Protein AF-A0A135TDD3-F1 (afdb_monomer)

Structure (mmCIF, N/CA/C/O backbone):
data_AF-A0A135TDD3-F1
#
_entry.id   AF-A0A135TDD3-F1
#
loop_
_atom_site.group_PDB
_atom_site.id
_atom_site.type_symbol
_atom_site.label_atom_id
_atom_site.label_alt_id
_atom_site.label_comp_id
_atom_site.label_asym_id
_atom_site.label_entity_id
_atom_site.label_seq_id
_atom_site.pdbx_PDB_ins_code
_atom_site.Cartn_x
_atom_site.Cartn_y
_atom_site.Cartn_z
_atom_site.occupancy
_atom_site.B_iso_or_equiv
_atom_site.auth_seq_id
_atom_site.auth_comp_id
_atom_site.auth_asym_id
_atom_site.auth_atom_id
_atom_site.pdbx_PDB_model_num
ATOM 1 N N . MET A 1 1 ? 58.452 -16.662 51.179 1.00 41.84 1 MET A N 1
ATOM 2 C CA . MET A 1 1 ? 58.358 -15.704 52.314 1.00 41.84 1 MET A CA 1
ATOM 3 C C . MET A 1 1 ? 57.525 -14.494 51.882 1.00 41.84 1 MET A C 1
ATOM 5 O O . MET A 1 1 ? 57.401 -14.295 50.685 1.00 41.84 1 MET A O 1
ATOM 9 N N . GLY A 1 2 ? 56.982 -13.701 52.822 1.00 49.47 2 GLY A N 1
ATOM 10 C CA . GLY A 1 2 ? 56.064 -12.567 52.554 1.00 49.47 2 GLY A CA 1
ATOM 11 C C . GLY A 1 2 ? 54.595 -12.972 52.775 1.00 49.47 2 GLY A C 1
ATOM 12 O O . GLY A 1 2 ? 54.099 -13.827 52.060 1.00 49.47 2 GLY A O 1
ATOM 13 N N . LYS A 1 3 ? 53.927 -12.618 53.888 1.00 53.59 3 LYS A N 1
ATOM 14 C CA . LYS A 1 3 ? 53.372 -11.289 54.270 1.00 53.59 3 LYS A CA 1
ATOM 15 C C . LYS A 1 3 ? 52.285 -10.843 53.261 1.00 53.59 3 LYS A C 1
ATOM 17 O O . LYS A 1 3 ? 52.664 -10.419 52.184 1.00 53.59 3 LYS A O 1
ATOM 22 N N . LYS A 1 4 ? 50.960 -11.016 53.455 1.00 48.41 4 LYS A N 1
ATOM 23 C CA . LYS A 1 4 ? 50.027 -10.961 54.627 1.00 48.41 4 LYS A CA 1
ATOM 24 C C . LYS A 1 4 ? 49.664 -9.519 55.050 1.00 48.41 4 LYS A C 1
ATOM 26 O O . LYS A 1 4 ? 50.581 -8.772 55.376 1.00 48.41 4 LYS A O 1
ATOM 31 N N 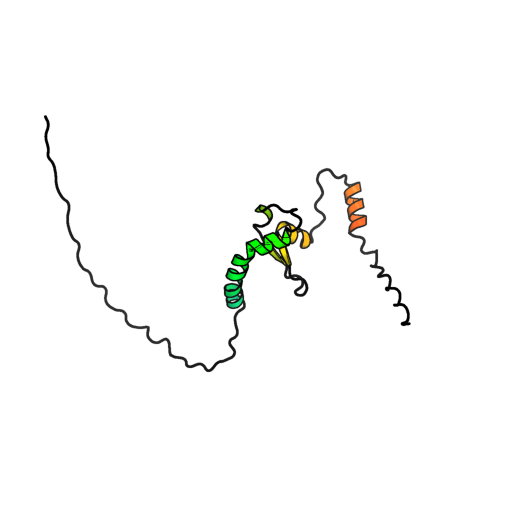. LYS A 1 5 ? 48.351 -9.233 55.232 1.00 54.50 5 LYS A N 1
ATOM 32 C CA . LYS A 1 5 ? 47.713 -7.934 55.637 1.00 54.50 5 LYS A CA 1
ATOM 33 C C . LYS A 1 5 ? 47.668 -6.897 54.476 1.00 54.50 5 LYS A C 1
ATOM 35 O O . LYS A 1 5 ? 48.468 -7.051 53.568 1.00 54.50 5 LYS A O 1
ATOM 40 N N . LYS A 1 6 ? 46.813 -5.853 54.396 1.00 55.12 6 LYS A N 1
ATOM 41 C CA . LYS A 1 6 ? 45.657 -5.277 55.169 1.00 55.12 6 LYS A CA 1
ATOM 42 C C . LYS A 1 6 ? 44.844 -4.350 54.176 1.00 55.12 6 LYS A C 1
ATOM 44 O O . LYS A 1 6 ? 45.332 -4.207 53.066 1.00 55.12 6 LYS A O 1
ATOM 49 N N . ASN A 1 7 ? 43.692 -3.673 54.399 1.00 49.19 7 ASN A N 1
ATOM 50 C CA . ASN A 1 7 ? 42.783 -3.422 55.544 1.00 49.19 7 ASN A CA 1
ATOM 51 C C . ASN A 1 7 ? 41.375 -2.871 55.108 1.00 49.19 7 ASN A C 1
ATOM 53 O O . ASN A 1 7 ? 41.322 -2.129 54.142 1.00 49.19 7 ASN A O 1
ATOM 57 N N . THR A 1 8 ? 40.322 -3.081 55.925 1.00 52.91 8 THR A N 1
ATOM 58 C CA . THR A 1 8 ? 39.293 -2.087 56.392 1.00 52.91 8 THR A CA 1
ATOM 59 C C . THR A 1 8 ? 38.285 -1.333 55.479 1.00 52.91 8 THR A C 1
ATOM 61 O O . THR A 1 8 ? 38.660 -0.520 54.651 1.00 52.91 8 THR A O 1
ATOM 64 N N . MET A 1 9 ? 36.999 -1.507 55.851 1.00 45.00 9 MET A N 1
ATOM 65 C CA . MET A 1 9 ? 35.856 -0.561 56.001 1.00 45.00 9 MET A CA 1
ATOM 66 C C . MET A 1 9 ? 35.587 0.579 54.994 1.00 45.00 9 MET A C 1
ATOM 68 O O . MET A 1 9 ? 36.360 1.525 54.893 1.00 45.00 9 MET A O 1
ATOM 72 N N . ALA A 1 10 ? 34.322 0.645 54.559 1.00 54.69 10 ALA A N 1
ATOM 73 C CA . ALA A 1 10 ? 33.401 1.695 55.020 1.00 54.69 10 ALA A CA 1
ATOM 74 C C . ALA A 1 10 ? 31.983 1.107 55.214 1.00 54.69 10 ALA A C 1
ATOM 76 O O . ALA A 1 10 ? 31.612 0.157 54.527 1.00 54.69 10 ALA A O 1
ATOM 77 N N . ALA A 1 11 ? 31.223 1.649 56.165 1.00 54.47 11 ALA A N 1
ATOM 78 C CA . ALA A 1 11 ? 29.793 1.398 56.393 1.00 54.47 11 ALA A CA 1
ATOM 79 C C . ALA A 1 11 ? 29.097 2.758 56.642 1.00 54.47 11 ALA A C 1
ATOM 81 O O . ALA A 1 11 ? 29.750 3.783 56.444 1.00 54.47 11 ALA A O 1
ATOM 82 N N . LEU A 1 12 ? 27.847 2.749 57.134 1.00 54.44 12 LEU A N 1
ATOM 83 C CA . LEU A 1 12 ? 26.841 3.838 57.196 1.00 54.44 12 LEU A CA 1
ATOM 84 C C . LEU A 1 12 ? 25.928 3.811 55.956 1.00 54.44 12 LEU A C 1
ATOM 86 O O . LEU A 1 12 ? 26.411 3.926 54.836 1.00 54.44 12 LEU A O 1
ATOM 90 N N . GLU A 1 13 ? 24.631 3.498 56.032 1.00 48.28 13 GLU A N 1
ATOM 91 C CA . GLU A 1 13 ? 23.550 3.922 56.954 1.00 48.28 13 GLU A CA 1
ATOM 92 C C . GLU A 1 13 ? 23.082 5.372 56.748 1.00 48.28 13 GLU A C 1
ATOM 94 O O . GLU A 1 13 ? 23.660 6.323 57.263 1.00 48.28 13 GLU A O 1
ATOM 99 N N . SER A 1 14 ? 21.968 5.506 56.023 1.00 55.19 14 SER A N 1
ATOM 100 C CA . SER A 1 14 ? 21.026 6.630 56.071 1.00 55.19 14 SER A CA 1
ATOM 101 C C . SER A 1 14 ? 19.690 6.088 55.532 1.00 55.19 14 SER A C 1
ATOM 103 O O . SER A 1 14 ? 19.606 5.748 54.356 1.00 55.19 14 SER A O 1
ATOM 105 N N . SER A 1 15 ? 18.725 5.664 56.352 1.00 44.28 15 SER A N 1
ATOM 106 C CA . SER A 1 15 ? 17.972 6.370 57.404 1.00 44.28 15 SER A CA 1
ATOM 107 C C . SER A 1 15 ? 16.809 7.210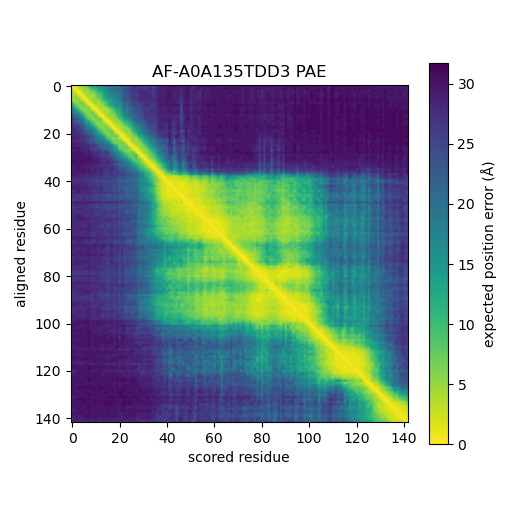 56.855 1.00 44.28 15 SER A C 1
ATOM 109 O O . SER A 1 15 ? 16.973 8.331 56.390 1.00 44.28 15 SER A O 1
ATOM 111 N N . CYS A 1 16 ? 15.627 6.595 56.931 1.00 44.44 16 CYS A N 1
ATOM 112 C CA . CYS A 1 16 ? 14.291 7.163 57.118 1.00 44.44 16 CYS A CA 1
ATOM 113 C C . CYS A 1 16 ? 14.015 8.635 56.740 1.00 44.44 16 CYS A C 1
ATOM 115 O O . CYS A 1 16 ? 14.318 9.554 57.498 1.00 44.44 16 CYS A O 1
ATOM 117 N N . ALA A 1 17 ? 13.168 8.817 55.724 1.00 45.91 17 ALA A N 1
ATOM 118 C CA . ALA A 1 17 ? 12.122 9.841 55.741 1.00 45.91 17 ALA A CA 1
ATOM 119 C C . ALA A 1 17 ? 10.838 9.255 55.128 1.00 45.91 17 ALA A C 1
ATOM 121 O O . ALA A 1 17 ? 10.873 8.699 54.032 1.00 45.91 17 ALA A O 1
ATOM 122 N N . ALA A 1 18 ? 9.713 9.344 55.840 1.00 50.62 18 ALA A N 1
ATOM 123 C CA . ALA A 1 18 ? 8.417 8.906 55.325 1.00 50.62 18 ALA A CA 1
ATOM 124 C C . ALA A 1 18 ? 7.746 10.041 54.539 1.00 50.62 18 ALA A C 1
ATOM 126 O O . ALA A 1 18 ? 7.677 11.168 55.025 1.00 50.62 18 ALA A O 1
ATOM 127 N N . ALA A 1 19 ? 7.202 9.728 53.362 1.00 50.38 19 ALA A N 1
ATOM 128 C CA . ALA A 1 19 ? 6.279 10.596 52.637 1.00 50.38 19 ALA A CA 1
ATOM 129 C C . ALA A 1 19 ? 4.877 9.978 52.715 1.00 50.38 19 ALA A C 1
ATOM 131 O O . ALA A 1 19 ? 4.669 8.834 52.312 1.00 50.38 19 ALA A O 1
ATOM 132 N N . THR A 1 20 ? 3.932 10.708 53.303 1.00 51.09 20 THR A N 1
ATOM 133 C CA . THR A 1 20 ? 2.580 10.217 53.586 1.00 51.09 20 THR A CA 1
ATOM 134 C C . THR A 1 20 ? 1.710 10.111 52.339 1.00 51.09 20 THR A C 1
ATOM 136 O O . THR A 1 20 ? 1.685 11.019 51.516 1.00 51.09 20 THR A O 1
ATOM 139 N N . GLN A 1 21 ? 0.933 9.028 52.300 1.00 48.16 21 GLN A N 1
ATOM 140 C CA . GLN A 1 21 ? -0.425 8.911 51.758 1.00 48.16 21 GLN A CA 1
ATOM 141 C C . GLN A 1 21 ? -1.046 10.204 51.176 1.00 48.16 21 GLN A C 1
ATOM 143 O O . GLN A 1 21 ? -1.376 11.121 51.927 1.00 48.16 21 GLN A O 1
ATOM 148 N N . THR A 1 22 ? -1.355 10.199 49.874 1.00 46.84 22 THR A N 1
ATOM 149 C CA . THR A 1 22 ? -2.391 11.073 49.286 1.00 46.84 22 THR A CA 1
ATOM 150 C C . THR A 1 22 ? -3.455 10.202 48.626 1.00 46.84 22 THR A C 1
ATOM 152 O O . THR A 1 22 ? -3.537 10.069 47.407 1.00 46.84 22 THR A O 1
ATOM 155 N N . ASP A 1 23 ? -4.251 9.560 49.474 1.00 51.81 23 ASP A N 1
ATOM 156 C CA . ASP A 1 23 ? -5.422 8.772 49.097 1.00 51.81 23 ASP A CA 1
ATOM 157 C C . ASP A 1 23 ? -6.596 9.703 48.749 1.00 51.81 23 ASP A C 1
ATOM 159 O O . ASP A 1 23 ? -7.409 10.028 49.610 1.00 51.81 23 ASP A O 1
ATOM 163 N N . GLN A 1 24 ? -6.630 10.195 47.502 1.00 49.00 24 GLN A N 1
ATOM 164 C CA . GLN A 1 24 ? -7.786 10.877 46.897 1.00 49.00 24 GLN A CA 1
ATOM 165 C C . GLN A 1 24 ? -7.810 10.725 45.362 1.00 49.00 24 GLN A C 1
ATOM 167 O O . GLN A 1 24 ? -7.571 11.690 44.636 1.00 49.00 24 GLN A O 1
ATOM 172 N N . ASN A 1 25 ? -8.131 9.531 44.842 1.00 47.41 25 ASN A N 1
ATOM 173 C CA . ASN A 1 25 ? -8.757 9.438 43.506 1.00 47.41 25 ASN A CA 1
ATOM 174 C C . ASN A 1 25 ? -9.593 8.169 43.226 1.00 47.41 25 ASN A C 1
ATOM 176 O O . ASN A 1 25 ? -9.901 7.879 42.069 1.00 47.41 25 ASN A O 1
ATOM 180 N N . GLU A 1 26 ? -10.039 7.452 44.265 1.00 47.59 26 GLU A N 1
ATOM 181 C CA . GLU A 1 26 ? -11.057 6.388 44.165 1.00 47.59 26 GLU A CA 1
ATOM 182 C C . GLU A 1 26 ? -12.460 6.975 43.914 1.00 47.59 26 GLU A C 1
ATOM 184 O O . GLU A 1 26 ? -13.399 6.825 44.693 1.00 47.59 26 GLU A O 1
ATOM 189 N N . HIS A 1 27 ? -12.594 7.709 42.808 1.00 46.09 27 HIS A N 1
ATOM 190 C CA . HIS A 1 27 ? -13.861 8.262 42.335 1.00 46.09 27 HIS A CA 1
ATOM 191 C C . HIS A 1 27 ? -14.083 8.059 40.827 1.00 46.09 27 HIS A C 1
ATOM 193 O O . HIS A 1 27 ? -14.960 8.692 40.226 1.00 46.09 27 HIS A O 1
ATOM 199 N N . TYR A 1 28 ? -13.352 7.111 40.224 1.00 51.22 28 TYR A N 1
ATOM 200 C CA . TYR A 1 28 ? -13.716 6.504 38.943 1.00 51.22 28 TYR A CA 1
ATOM 201 C C . TYR A 1 28 ? -14.990 5.670 39.110 1.00 51.22 28 TYR A C 1
ATOM 203 O O . TYR A 1 28 ? -14.974 4.458 39.299 1.00 51.22 28 TYR A O 1
ATOM 211 N N . LEU A 1 29 ? -16.115 6.384 39.063 1.00 51.28 29 LEU A N 1
ATOM 212 C CA . LEU A 1 29 ? -17.470 5.866 39.180 1.00 51.28 29 LEU A CA 1
ATOM 213 C C . LEU A 1 29 ? -17.653 4.582 38.363 1.00 51.28 29 LEU A C 1
ATOM 215 O O . LEU A 1 29 ? -17.461 4.593 37.144 1.00 51.28 29 LEU A O 1
ATOM 219 N N . SER A 1 30 ? -18.154 3.532 39.022 1.00 54.00 30 SER A N 1
ATOM 220 C CA . SER A 1 30 ? -18.721 2.327 38.403 1.00 54.00 30 SER A CA 1
ATOM 221 C C . SER A 1 30 ? -19.953 2.675 37.562 1.00 54.00 30 SER A C 1
ATOM 223 O O . SER A 1 30 ? -21.098 2.384 37.913 1.00 54.00 30 SER A O 1
ATOM 225 N N . SER A 1 31 ? -19.720 3.337 36.430 1.00 51.28 31 SER A N 1
ATOM 226 C CA . SER A 1 31 ? -20.724 3.686 35.441 1.00 51.28 31 SER A CA 1
ATOM 227 C C . SER A 1 31 ? -21.144 2.398 34.745 1.00 51.28 31 SER A C 1
ATOM 229 O O . SER A 1 31 ? -20.557 2.000 33.739 1.00 51.28 31 SER A O 1
ATOM 231 N N . SER A 1 32 ? -22.161 1.740 35.309 1.00 54.22 32 SER A N 1
ATOM 232 C CA . SER A 1 32 ? -22.848 0.591 34.714 1.00 54.22 32 SER A CA 1
ATOM 233 C C . SER A 1 32 ? -23.584 1.031 33.447 1.00 54.22 32 SER A C 1
ATOM 235 O O . SER A 1 32 ? -24.804 1.209 33.397 1.00 54.22 32 SER A O 1
ATOM 237 N N . ARG A 1 33 ? -22.801 1.286 32.397 1.00 54.84 33 ARG A N 1
ATOM 238 C CA . ARG A 1 33 ? -23.308 1.523 31.059 1.00 54.84 33 ARG A CA 1
ATOM 239 C C . ARG A 1 33 ? -23.797 0.181 30.538 1.00 54.84 33 ARG A C 1
ATOM 241 O O . ARG A 1 33 ? -23.029 -0.765 30.380 1.00 54.84 33 ARG A O 1
ATOM 248 N N . ARG A 1 34 ? -25.092 0.143 30.216 1.00 53.12 34 ARG A N 1
ATOM 249 C CA . ARG A 1 34 ? -25.676 -0.811 29.259 1.00 53.12 34 ARG A CA 1
ATOM 250 C C . ARG A 1 34 ? -24.760 -0.886 28.022 1.00 53.12 34 ARG A C 1
ATOM 252 O O . ARG A 1 34 ? -24.066 0.100 27.767 1.00 53.12 34 ARG A O 1
ATOM 259 N N . PRO A 1 35 ? -24.781 -1.959 27.212 1.00 51.62 35 PRO A N 1
ATOM 260 C CA . PRO A 1 35 ? -24.025 -2.019 25.960 1.00 51.62 35 PRO A CA 1
ATOM 261 C C . PRO A 1 35 ? -24.566 -1.018 24.920 1.00 51.62 35 PRO A C 1
ATOM 263 O O . PRO A 1 35 ? -25.201 -1.381 23.935 1.00 51.62 35 PRO A O 1
ATOM 266 N N . THR A 1 36 ? -24.296 0.270 25.141 1.00 56.94 36 THR A N 1
ATOM 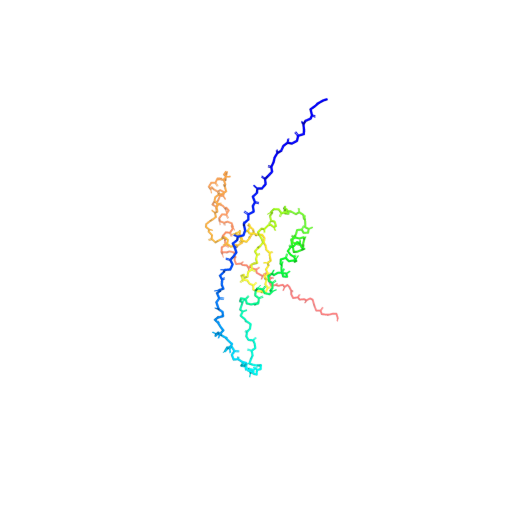267 C CA . THR A 1 36 ? -24.304 1.315 24.124 1.00 56.94 36 THR A CA 1
ATOM 268 C C . THR A 1 36 ? -23.355 0.864 23.029 1.00 56.94 36 THR A C 1
ATOM 270 O O . THR A 1 36 ? -22.218 0.505 23.348 1.00 56.94 36 THR A O 1
ATOM 273 N N . GLN A 1 37 ? -23.836 0.856 21.784 1.00 60.00 37 GLN A N 1
ATOM 274 C CA . GLN A 1 37 ? -23.131 0.360 20.601 1.00 60.00 37 GLN A CA 1
ATOM 275 C C . GLN A 1 37 ? -21.630 0.680 20.688 1.00 60.00 37 GLN A C 1
ATOM 277 O O . GLN A 1 37 ? -21.255 1.852 20.752 1.00 60.00 37 GLN A O 1
ATOM 282 N N . LYS A 1 38 ? -20.776 -0.350 20.777 1.00 75.00 38 LYS A N 1
ATOM 283 C CA . LYS A 1 38 ? -19.326 -0.160 20.920 1.00 75.00 38 LYS A CA 1
ATOM 284 C C . LYS A 1 38 ? -18.749 0.324 19.591 1.00 75.00 38 LYS A C 1
ATOM 286 O O . LYS A 1 38 ? -18.277 -0.475 18.789 1.00 75.00 38 LYS A O 1
ATOM 291 N N . TYR A 1 39 ? -18.810 1.632 19.368 1.00 79.88 39 TYR A N 1
ATOM 292 C CA . TYR A 1 39 ? -18.068 2.300 18.309 1.00 79.88 39 TYR A CA 1
ATOM 293 C C . TYR A 1 39 ? -16.573 2.098 18.572 1.00 79.88 39 TYR A C 1
ATOM 295 O O . TYR A 1 39 ? -16.032 2.620 19.544 1.00 79.88 39 TYR A O 1
ATOM 303 N N . ILE A 1 40 ? -15.933 1.293 17.728 1.00 83.56 40 ILE A N 1
ATOM 304 C CA . ILE A 1 40 ? -14.483 1.097 17.712 1.00 83.56 40 ILE A CA 1
ATOM 305 C C . ILE A 1 40 ? -13.897 2.298 16.966 1.00 83.56 40 ILE A C 1
ATOM 307 O O . ILE A 1 40 ? -14.376 2.618 15.875 1.00 83.56 40 ILE A O 1
ATOM 311 N N . THR A 1 41 ? -12.904 2.992 17.526 1.00 90.56 41 THR A N 1
ATOM 312 C CA . THR A 1 41 ? -12.257 4.074 16.772 1.00 90.56 41 THR A CA 1
ATOM 313 C C . THR A 1 41 ? -11.342 3.488 15.694 1.00 90.56 41 THR A C 1
ATOM 315 O O . THR A 1 41 ? -10.847 2.367 15.819 1.00 90.56 41 THR A O 1
ATOM 318 N N . ILE A 1 42 ? -11.075 4.252 14.629 1.00 86.88 42 ILE A N 1
ATOM 319 C CA . ILE A 1 42 ? -10.119 3.834 13.587 1.00 86.88 42 ILE A CA 1
ATOM 320 C C . ILE A 1 42 ? -8.742 3.551 14.212 1.00 86.88 42 ILE A C 1
ATOM 322 O O . ILE A 1 42 ? -8.072 2.606 13.808 1.00 86.88 42 ILE A O 1
ATOM 326 N N . HIS A 1 43 ? -8.362 4.319 15.240 1.00 85.50 43 HIS A N 1
ATOM 327 C CA . HIS A 1 43 ? -7.157 4.082 16.027 1.00 85.50 43 HIS A CA 1
ATOM 328 C C . HIS A 1 43 ? -7.178 2.696 16.688 1.00 85.50 43 HIS A C 1
ATOM 330 O O . HIS A 1 43 ? -6.288 1.902 16.417 1.00 85.50 43 HIS A O 1
ATOM 336 N N . ASP A 1 44 ? -8.209 2.361 17.473 1.00 86.56 44 ASP A N 1
ATOM 337 C CA . ASP A 1 44 ? -8.283 1.070 18.183 1.00 86.56 44 ASP A CA 1
ATOM 338 C C . ASP A 1 44 ? -8.267 -0.125 17.218 1.00 86.56 44 ASP A C 1
ATOM 340 O O . ASP A 1 44 ? -7.606 -1.132 17.477 1.00 86.56 44 ASP A O 1
ATOM 344 N N . TYR A 1 45 ? -8.963 0.001 16.082 1.00 87.81 45 TYR A N 1
ATOM 345 C CA . TYR A 1 45 ? -8.957 -1.010 15.026 1.00 87.81 45 TYR A CA 1
ATOM 346 C C . TYR A 1 45 ? -7.553 -1.199 14.433 1.00 87.81 45 TYR A C 1
ATOM 348 O O . TYR A 1 45 ? -7.067 -2.325 14.353 1.00 87.81 45 TYR A O 1
ATOM 356 N N . VAL A 1 46 ? -6.870 -0.109 14.064 1.00 86.00 46 VAL A N 1
ATOM 357 C CA . VAL A 1 46 ? -5.505 -0.165 13.516 1.00 86.00 46 VAL A CA 1
ATOM 358 C C . VAL A 1 46 ? -4.506 -0.670 14.562 1.00 86.00 46 VAL A C 1
ATOM 360 O O . VAL A 1 46 ? -3.673 -1.507 14.231 1.00 86.00 46 VAL A O 1
ATOM 363 N N . SER A 1 47 ? -4.609 -0.249 15.825 1.00 87.94 47 SER A N 1
ATOM 364 C CA . SER A 1 47 ? -3.751 -0.727 16.919 1.00 87.94 47 SER A CA 1
ATOM 365 C C . SER A 1 47 ? -3.915 -2.223 17.199 1.00 87.94 47 SER A C 1
ATOM 367 O O . SER A 1 47 ? -2.933 -2.872 17.548 1.00 87.94 47 SER A O 1
ATOM 369 N N . ALA A 1 48 ? -5.117 -2.784 17.028 1.00 89.50 48 ALA A N 1
ATOM 370 C CA . ALA A 1 48 ? -5.353 -4.223 17.151 1.00 89.50 48 ALA A CA 1
ATOM 371 C C . ALA A 1 48 ? -4.897 -5.011 15.906 1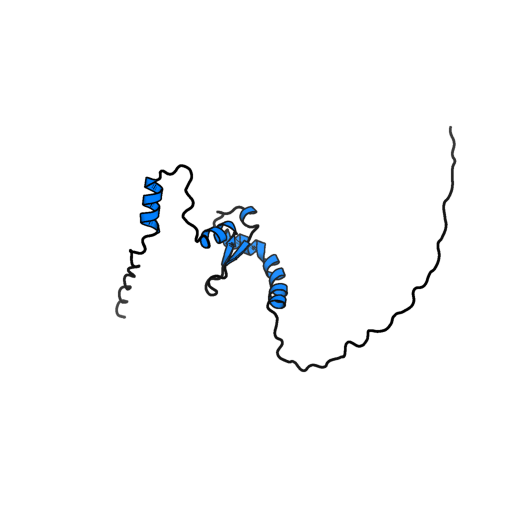.00 89.50 48 ALA A C 1
ATOM 373 O O . ALA A 1 48 ? -4.373 -6.115 16.032 1.00 89.50 48 ALA A O 1
ATOM 374 N N . LEU A 1 49 ? -5.072 -4.446 14.706 1.00 87.94 49 LEU A N 1
ATOM 375 C CA . LEU A 1 49 ? -4.715 -5.087 13.435 1.00 87.94 49 LEU A CA 1
ATOM 376 C C . LEU A 1 49 ? -3.198 -5.068 13.161 1.00 87.94 49 LEU A C 1
ATOM 378 O O . LEU A 1 49 ? -2.662 -5.998 12.562 1.00 87.94 49 LEU A O 1
ATOM 382 N N . HIS A 1 50 ? -2.498 -4.011 13.583 1.00 83.25 50 HIS A N 1
ATOM 383 C CA . HIS A 1 50 ? -1.096 -3.778 13.235 1.00 83.25 50 HIS A CA 1
ATOM 384 C C . HIS A 1 50 ? -0.133 -4.875 13.734 1.00 83.25 50 HIS A C 1
ATOM 386 O O . HIS A 1 50 ? 0.659 -5.339 12.915 1.00 83.25 50 HIS A O 1
ATOM 392 N N . PRO A 1 51 ? -0.185 -5.362 14.995 1.00 87.12 51 PRO A N 1
ATOM 393 C CA . PRO A 1 51 ? 0.666 -6.470 15.440 1.00 87.12 51 PRO A CA 1
ATOM 394 C C . PRO A 1 51 ? 0.482 -7.735 14.592 1.00 87.12 51 PRO A C 1
ATOM 396 O O . PRO A 1 51 ? 1.462 -8.309 14.130 1.00 87.12 51 PRO A O 1
ATOM 399 N N . TRP A 1 52 ? -0.767 -8.101 14.292 1.00 86.50 52 TRP A N 1
ATOM 400 C CA . TRP A 1 52 ? -1.099 -9.266 13.467 1.00 86.50 52 TRP A CA 1
ATOM 401 C C . TRP A 1 52 ? -0.578 -9.139 12.022 1.00 86.50 52 TRP A C 1
ATOM 403 O O . TRP A 1 52 ? -0.029 -10.090 11.464 1.00 86.50 52 TRP A O 1
ATOM 413 N N . LEU A 1 53 ? -0.657 -7.944 11.425 1.00 81.69 53 LEU A N 1
ATOM 414 C CA . LEU A 1 53 ? -0.034 -7.673 10.122 1.00 81.69 53 LEU A CA 1
ATOM 415 C C . LEU A 1 53 ? 1.503 -7.698 10.176 1.00 81.69 53 LEU A C 1
ATOM 417 O O . LEU A 1 53 ? 2.134 -8.082 9.192 1.00 81.69 53 LEU A O 1
ATOM 421 N N . MET A 1 54 ? 2.116 -7.309 11.299 1.00 83.94 54 MET A N 1
ATOM 422 C CA . MET A 1 54 ? 3.571 -7.383 11.482 1.00 83.94 54 MET A CA 1
ATOM 423 C C . MET A 1 54 ? 4.071 -8.822 11.662 1.00 83.94 54 MET A C 1
ATOM 425 O O . MET A 1 54 ? 5.141 -9.147 11.151 1.00 83.94 54 MET A O 1
ATOM 429 N N . GLU A 1 55 ? 3.296 -9.696 12.306 1.00 88.81 55 GLU A N 1
ATOM 430 C CA . GLU A 1 55 ? 3.580 -11.138 12.380 1.00 88.81 55 GLU A CA 1
ATOM 431 C C . GLU A 1 55 ? 3.546 -11.784 10.983 1.00 88.81 55 GLU A C 1
ATOM 433 O O . GLU A 1 55 ? 4.490 -12.467 10.586 1.00 88.81 55 GLU A O 1
ATOM 438 N N . LEU A 1 56 ? 2.514 -11.490 10.182 1.00 87.88 56 LEU A N 1
ATOM 439 C CA . LEU A 1 56 ? 2.359 -12.016 8.816 1.00 87.88 56 LEU A CA 1
ATOM 440 C C . LEU A 1 56 ? 3.306 -11.385 7.776 1.00 87.88 56 LEU A C 1
ATOM 442 O O . LEU A 1 56 ? 3.395 -11.862 6.642 1.00 87.88 56 LEU A O 1
ATOM 446 N N . ARG A 1 57 ? 4.035 -10.324 8.139 1.00 85.00 57 ARG A 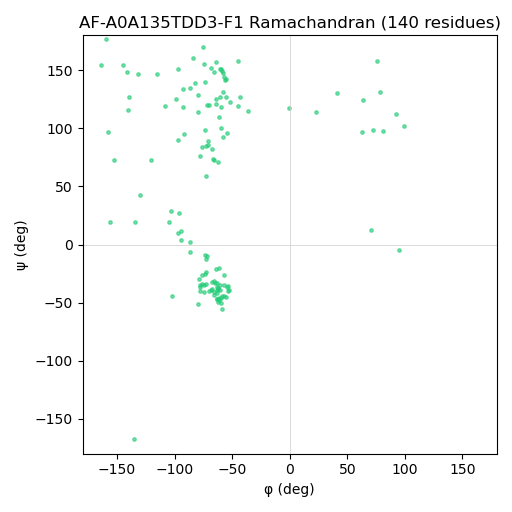N 1
ATOM 447 C CA . ARG A 1 57 ? 4.869 -9.507 7.240 1.00 85.00 57 ARG A CA 1
ATOM 448 C C . ARG A 1 57 ? 5.870 -10.323 6.413 1.00 85.00 57 ARG A C 1
ATOM 450 O O . ARG A 1 57 ? 6.087 -10.012 5.243 1.00 85.00 57 ARG A O 1
ATOM 457 N N . GLN A 1 58 ? 6.481 -11.355 7.002 1.00 83.88 58 GLN A N 1
ATOM 458 C CA . GLN A 1 58 ? 7.453 -12.201 6.295 1.00 83.88 58 GLN A CA 1
ATOM 459 C C . GLN A 1 58 ? 6.793 -13.073 5.220 1.00 83.88 58 GLN A C 1
ATOM 461 O O . GLN A 1 58 ? 7.344 -13.213 4.130 1.00 83.88 58 GLN A O 1
ATOM 466 N N . ASP A 1 59 ? 5.610 -13.625 5.493 1.00 87.25 59 ASP A N 1
ATOM 467 C CA . ASP A 1 59 ? 4.901 -14.489 4.546 1.00 87.25 59 ASP A CA 1
ATOM 468 C C . ASP A 1 59 ? 4.179 -13.691 3.456 1.00 87.25 59 ASP A C 1
ATOM 470 O O . ASP A 1 59 ? 4.125 -14.139 2.313 1.00 87.25 59 ASP A O 1
ATOM 474 N N . ILE A 1 60 ? 3.744 -12.464 3.758 1.00 83.81 60 ILE A N 1
ATOM 475 C CA . ILE A 1 60 ? 3.294 -11.489 2.753 1.00 83.81 60 ILE A CA 1
ATOM 476 C C . ILE A 1 60 ? 4.430 -11.186 1.762 1.00 83.81 60 ILE A C 1
ATOM 478 O O . ILE A 1 60 ? 4.234 -11.306 0.553 1.00 83.81 60 ILE A O 1
ATOM 482 N N . ALA A 1 61 ? 5.635 -10.867 2.252 1.00 82.25 61 ALA A N 1
ATOM 483 C CA . ALA A 1 61 ? 6.800 -10.630 1.394 1.00 82.25 61 ALA A CA 1
ATOM 484 C C . ALA A 1 61 ? 7.198 -11.882 0.584 1.00 82.25 61 ALA A C 1
ATOM 486 O O . ALA A 1 61 ? 7.548 -11.780 -0.592 1.00 82.25 61 ALA A O 1
ATOM 487 N N . ARG A 1 62 ? 7.092 -13.076 1.185 1.00 83.81 62 ARG A N 1
ATOM 488 C CA . ARG A 1 62 ? 7.331 -14.368 0.519 1.00 83.81 62 ARG A CA 1
ATOM 489 C C . ARG A 1 62 ? 6.333 -14.625 -0.620 1.00 83.81 62 ARG A C 1
ATOM 491 O O . ARG A 1 62 ? 6.738 -15.099 -1.677 1.00 83.81 62 ARG A O 1
ATOM 498 N N . ALA A 1 63 ? 5.055 -14.300 -0.415 1.00 85.31 63 ALA A N 1
ATOM 499 C CA . ALA A 1 63 ? 3.988 -14.474 -1.402 1.00 85.31 63 ALA A CA 1
ATOM 500 C C . ALA A 1 63 ? 4.041 -13.436 -2.542 1.00 85.31 63 ALA A C 1
ATOM 502 O O . ALA A 1 63 ? 3.764 -13.771 -3.691 1.00 85.31 63 ALA A O 1
ATOM 503 N N . ASP A 1 64 ? 4.445 -12.196 -2.256 1.00 79.81 64 ASP A N 1
ATOM 504 C CA . ASP A 1 64 ? 4.677 -11.154 -3.271 1.00 79.81 64 ASP A CA 1
ATOM 505 C C . ASP A 1 64 ? 5.969 -11.415 -4.085 1.00 79.81 64 ASP A C 1
ATOM 507 O O . ASP A 1 64 ? 6.092 -10.994 -5.235 1.00 79.81 64 ASP A O 1
ATOM 511 N N . ASN A 1 65 ? 6.932 -12.169 -3.536 1.00 83.56 65 ASN A N 1
ATOM 512 C CA . ASN A 1 65 ? 8.184 -12.533 -4.213 1.00 83.56 65 ASN A CA 1
ATOM 513 C C . ASN A 1 65 ? 8.234 -13.982 -4.748 1.00 83.56 65 ASN A C 1
ATOM 515 O O . ASN A 1 65 ? 9.315 -14.557 -4.867 1.00 83.56 65 ASN A O 1
ATOM 519 N N . LEU A 1 66 ? 7.091 -14.581 -5.111 1.00 80.25 66 LEU A N 1
ATOM 520 C CA . LEU A 1 66 ? 7.030 -15.956 -5.649 1.00 80.25 66 LEU A CA 1
ATOM 521 C C . LEU A 1 66 ? 7.883 -16.185 -6.914 1.00 80.25 66 LEU A C 1
ATOM 523 O O . LEU A 1 66 ? 8.310 -17.309 -7.160 1.00 80.25 66 LEU A O 1
ATOM 527 N N . MET A 1 67 ? 8.148 -15.134 -7.697 1.00 78.88 67 MET A N 1
ATOM 528 C CA . MET A 1 67 ? 9.004 -15.190 -8.894 1.00 78.88 67 MET A CA 1
ATOM 529 C C . MET A 1 67 ? 10.502 -14.979 -8.595 1.00 78.88 67 MET A C 1
ATOM 531 O O . MET A 1 67 ? 11.322 -15.103 -9.501 1.00 78.88 67 MET A O 1
ATOM 535 N N . GLY A 1 68 ? 10.877 -14.647 -7.353 1.00 77.25 68 GLY A N 1
ATOM 536 C CA . GLY A 1 68 ? 12.268 -14.410 -6.943 1.00 77.25 68 GLY A CA 1
ATOM 537 C C . GLY A 1 68 ? 12.912 -13.123 -7.482 1.00 77.25 68 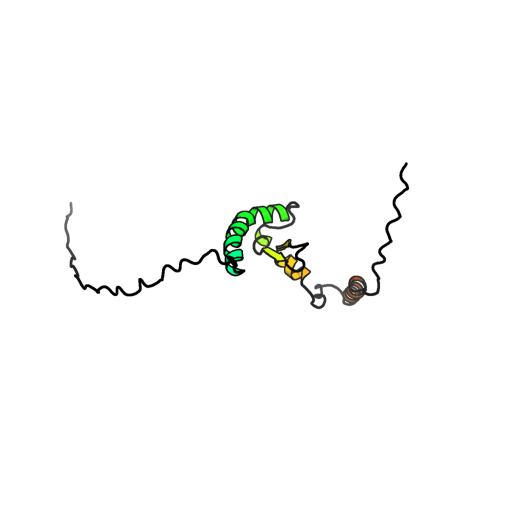GLY A C 1
ATOM 538 O O . GLY A 1 68 ? 14.125 -12.969 -7.381 1.00 77.25 68 GLY A O 1
ATOM 539 N N . GLU A 1 69 ? 12.129 -12.205 -8.057 1.00 75.38 69 GLU A N 1
ATOM 540 C CA . GLU A 1 69 ? 12.624 -10.980 -8.707 1.00 75.38 69 GLU A CA 1
ATOM 541 C C . GLU A 1 69 ? 13.114 -9.894 -7.730 1.00 75.38 69 GLU A C 1
ATOM 543 O O . GLU A 1 69 ? 13.918 -9.050 -8.123 1.00 75.38 69 GLU A O 1
ATOM 548 N N . ARG A 1 70 ? 12.620 -9.869 -6.483 1.00 72.31 70 ARG A N 1
ATOM 549 C CA . ARG A 1 70 ? 12.980 -8.852 -5.475 1.00 72.31 70 ARG A CA 1
ATOM 550 C C . ARG A 1 70 ? 14.067 -9.334 -4.519 1.00 72.31 70 ARG A C 1
ATOM 552 O O . ARG A 1 70 ? 14.114 -10.513 -4.162 1.00 72.31 70 ARG A O 1
ATOM 559 N N . THR A 1 71 ? 14.858 -8.397 -3.997 1.00 77.56 71 THR A N 1
ATOM 560 C CA . THR A 1 71 ? 15.755 -8.659 -2.859 1.00 77.56 71 THR A CA 1
ATOM 561 C C . THR A 1 71 ? 15.013 -8.528 -1.512 1.00 77.56 71 THR A C 1
ATOM 563 O O . THR A 1 71 ? 13.957 -7.889 -1.441 1.00 77.56 71 THR A O 1
ATOM 566 N N . PRO A 1 72 ? 15.545 -9.098 -0.408 1.00 71.69 72 PRO A N 1
ATOM 567 C CA . PRO A 1 72 ? 14.959 -8.928 0.927 1.00 71.69 72 PRO A CA 1
ATOM 568 C C . PRO A 1 72 ? 14.908 -7.462 1.386 1.00 71.69 72 PRO A C 1
ATOM 570 O O . PRO A 1 72 ? 13.944 -7.050 2.020 1.00 71.69 72 PRO A O 1
ATOM 573 N N . GLU A 1 73 ? 15.910 -6.674 0.998 1.00 75.25 73 GLU A N 1
ATOM 574 C CA . GLU A 1 73 ? 16.066 -5.245 1.307 1.00 75.25 73 GLU A CA 1
ATOM 575 C C . GLU A 1 73 ? 14.956 -4.390 0.658 1.00 75.25 73 GLU A C 1
ATOM 577 O O . GLU A 1 73 ? 14.450 -3.436 1.243 1.00 75.25 73 GLU A O 1
ATOM 582 N N . GLU A 1 74 ? 14.461 -4.785 -0.523 1.00 70.94 74 GLU A N 1
ATOM 583 C CA . GLU A 1 74 ? 13.270 -4.169 -1.134 1.00 70.94 74 GLU A CA 1
ATOM 584 C C . GLU A 1 74 ? 11.958 -4.542 -0.433 1.00 70.94 74 GLU A C 1
ATOM 586 O O . GLU A 1 74 ? 10.933 -3.906 -0.667 1.00 70.94 74 GLU A O 1
ATOM 591 N N . SER A 1 75 ? 11.994 -5.540 0.451 1.00 69.94 75 SER A N 1
ATOM 592 C CA . SER A 1 75 ? 10.863 -5.962 1.281 1.00 69.94 75 SER A CA 1
ATOM 593 C C . SER A 1 75 ? 10.878 -5.296 2.666 1.00 69.94 75 SER A C 1
ATOM 595 O O . SER A 1 75 ? 10.142 -5.724 3.559 1.00 69.94 75 SER A O 1
ATOM 597 N N . GLU A 1 76 ? 11.712 -4.272 2.891 1.00 76.81 76 GLU A N 1
ATOM 598 C CA . GLU A 1 76 ? 11.771 -3.525 4.156 1.00 76.81 76 GLU A CA 1
ATOM 599 C C . GLU A 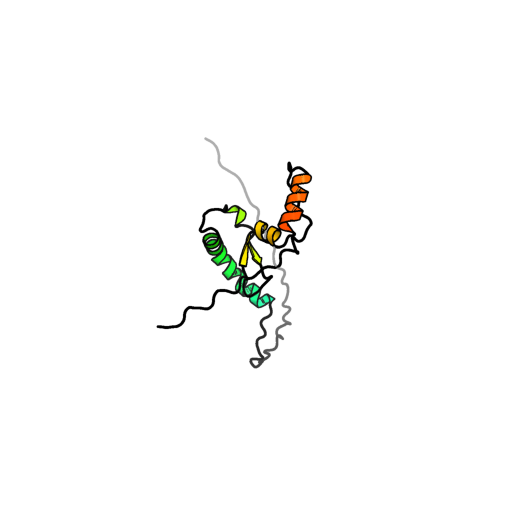1 76 ? 10.646 -2.485 4.280 1.00 76.81 76 GLU A C 1
ATOM 601 O O . GLU A 1 76 ? 9.879 -2.522 5.248 1.00 76.81 76 GLU A O 1
ATOM 606 N N . SER A 1 77 ? 10.473 -1.629 3.268 1.00 83.38 77 SER A N 1
ATOM 607 C CA . SER A 1 77 ? 9.401 -0.624 3.217 1.00 83.38 77 SER A CA 1
ATOM 608 C C . SER A 1 77 ? 8.212 -1.127 2.390 1.00 83.38 77 SER A C 1
ATOM 610 O O . SER A 1 77 ? 8.158 -0.954 1.169 1.00 83.38 77 SER A O 1
ATOM 612 N N . LEU A 1 78 ? 7.267 -1.796 3.062 1.00 83.56 78 LEU A N 1
ATOM 613 C CA . LEU A 1 78 ? 5.999 -2.255 2.485 1.00 83.56 78 LEU A CA 1
ATOM 614 C C . LEU A 1 78 ? 4.870 -1.276 2.829 1.00 83.56 78 LEU A C 1
ATOM 616 O O . LEU A 1 78 ? 4.602 -1.014 4.000 1.00 83.56 78 LEU A O 1
ATOM 620 N N . LEU A 1 79 ? 4.174 -0.785 1.805 1.00 84.88 79 LEU A N 1
ATOM 621 C CA . LEU A 1 79 ? 3.033 0.122 1.908 1.00 84.88 79 LEU A CA 1
ATOM 622 C C . LEU A 1 79 ? 1.760 -0.559 1.390 1.00 84.88 79 LEU A C 1
ATOM 624 O O . LEU A 1 79 ? 1.805 -1.338 0.437 1.00 84.88 79 LEU A O 1
ATOM 628 N N . MET A 1 80 ? 0.610 -0.239 1.986 1.00 83.19 80 MET A N 1
ATOM 629 C CA . MET A 1 80 ? -0.693 -0.653 1.462 1.00 83.19 80 MET A CA 1
ATOM 630 C C . MET A 1 80 ? -1.260 0.443 0.552 1.00 83.19 80 MET A C 1
ATOM 632 O O . MET A 1 80 ? -1.535 1.550 1.015 1.00 83.19 80 MET A O 1
ATOM 636 N N . ASP A 1 81 ? -1.471 0.141 -0.731 1.00 83.75 81 ASP A N 1
ATOM 637 C CA . ASP A 1 81 ? -2.200 1.042 -1.617 1.00 83.75 81 ASP A CA 1
ATOM 638 C C . ASP A 1 81 ? -3.709 0.914 -1.403 1.00 83.75 81 ASP A C 1
ATOM 640 O O . ASP A 1 81 ? -4.314 -0.112 -1.715 1.00 83.75 81 ASP A O 1
ATOM 644 N N . ILE A 1 82 ? -4.302 2.001 -0.909 1.00 82.62 82 ILE A N 1
ATOM 645 C CA . ILE A 1 82 ? -5.737 2.153 -0.652 1.00 82.62 82 ILE A CA 1
ATOM 646 C C . ILE A 1 82 ? -6.441 3.039 -1.699 1.00 82.62 82 ILE A C 1
ATOM 648 O O . ILE A 1 82 ? -7.521 3.555 -1.424 1.00 82.62 82 ILE A O 1
ATOM 652 N N . THR A 1 83 ? -5.862 3.250 -2.900 1.00 80.44 83 THR A N 1
ATOM 653 C CA . THR A 1 83 ? -6.524 4.032 -3.980 1.00 80.44 83 THR A CA 1
ATOM 654 C C . THR A 1 83 ? -7.920 3.502 -4.303 1.00 80.44 83 THR A C 1
ATOM 656 O O . THR A 1 83 ? -8.835 4.266 -4.602 1.00 80.44 83 THR A O 1
ATOM 659 N N . ASN A 1 84 ? -8.055 2.178 -4.306 1.00 79.56 84 ASN A N 1
ATOM 660 C CA . ASN A 1 84 ? -9.257 1.468 -4.693 1.00 79.56 84 ASN A CA 1
ATOM 661 C C . ASN A 1 84 ? -9.431 0.293 -3.728 1.00 79.56 84 ASN A C 1
ATOM 663 O O . ASN A 1 84 ? -8.591 -0.604 -3.700 1.00 79.56 84 ASN A O 1
ATOM 667 N N . LEU A 1 85 ? -10.508 0.322 -2.941 1.00 76.44 85 LEU A N 1
ATOM 668 C CA . LEU A 1 85 ? -10.757 -0.652 -1.879 1.00 76.44 85 LEU A CA 1
ATOM 669 C C . LEU A 1 85 ? -10.910 -2.079 -2.431 1.00 76.44 85 LEU A C 1
ATOM 671 O O . LEU A 1 85 ? -10.346 -3.007 -1.849 1.00 76.44 85 LEU A O 1
ATOM 675 N N . ASP A 1 86 ? -11.555 -2.231 -3.594 1.00 82.44 86 ASP A N 1
ATOM 676 C CA . ASP A 1 86 ? -11.764 -3.511 -4.292 1.00 82.44 86 ASP A CA 1
ATOM 677 C C . ASP A 1 86 ? -10.446 -4.158 -4.757 1.00 82.44 86 ASP A C 1
ATOM 679 O O . ASP A 1 86 ? -10.379 -5.364 -4.987 1.00 82.44 86 ASP A O 1
ATOM 683 N N . TYR A 1 87 ? -9.385 -3.354 -4.889 1.00 78.38 87 TYR A N 1
ATOM 684 C CA . TYR A 1 87 ? -8.051 -3.773 -5.321 1.00 78.38 87 TYR A CA 1
ATOM 685 C C . TYR A 1 87 ? -6.967 -3.254 -4.372 1.00 78.38 87 TYR A C 1
ATOM 687 O O . TYR A 1 87 ? -5.920 -2.792 -4.835 1.00 78.38 87 TYR A O 1
ATOM 695 N N . SER A 1 88 ? -7.222 -3.327 -3.062 1.00 78.19 88 SER A N 1
ATOM 696 C CA . SER A 1 88 ? -6.245 -3.005 -2.016 1.00 78.19 88 SER A CA 1
ATOM 697 C C . SER A 1 88 ? -5.032 -3.937 -2.123 1.00 78.19 88 SER A C 1
ATOM 699 O O . SER A 1 88 ? -5.193 -5.157 -2.168 1.00 78.19 88 SER A O 1
ATOM 701 N N . ARG A 1 89 ? -3.811 -3.389 -2.185 1.00 83.44 89 ARG A N 1
ATOM 702 C CA . ARG A 1 89 ? -2.573 -4.171 -2.425 1.00 83.44 89 ARG A CA 1
ATOM 703 C C . ARG A 1 89 ? -1.497 -3.793 -1.431 1.00 83.44 89 ARG A C 1
ATOM 705 O O . ARG A 1 89 ? -1.376 -2.621 -1.097 1.00 83.44 89 ARG A O 1
ATOM 712 N N . ILE A 1 90 ? -0.664 -4.749 -1.044 1.00 84.69 90 ILE A N 1
ATOM 713 C CA . ILE A 1 90 ? 0.619 -4.456 -0.398 1.00 84.69 90 ILE A CA 1
ATOM 714 C C . ILE A 1 90 ? 1.676 -4.389 -1.506 1.00 84.69 90 ILE A C 1
ATOM 716 O O . ILE A 1 90 ? 1.666 -5.212 -2.419 1.00 84.69 90 ILE A O 1
ATOM 720 N N . MET A 1 91 ? 2.527 -3.365 -1.474 1.00 86.00 91 MET A N 1
ATOM 721 C CA . MET A 1 91 ? 3.580 -3.117 -2.462 1.00 86.00 91 MET A CA 1
ATOM 722 C C . MET A 1 91 ? 4.810 -2.525 -1.773 1.00 86.00 91 MET A C 1
ATOM 724 O O . MET A 1 91 ? 4.686 -1.845 -0.757 1.00 86.00 91 MET A O 1
ATOM 728 N N . ASP A 1 92 ? 5.994 -2.711 -2.350 1.00 86.94 92 ASP A N 1
ATOM 729 C CA . ASP A 1 92 ? 7.178 -1.961 -1.928 1.00 86.94 92 ASP A CA 1
ATOM 730 C C . ASP A 1 92 ? 7.036 -0.458 -2.235 1.00 86.94 92 ASP A C 1
ATOM 732 O O . ASP A 1 92 ? 6.413 -0.054 -3.225 1.00 86.94 92 ASP A O 1
ATOM 736 N N . GLU A 1 93 ? 7.639 0.386 -1.397 1.00 84.06 93 GLU A N 1
ATOM 737 C CA . GLU A 1 93 ? 7.603 1.848 -1.528 1.00 84.06 93 GLU A CA 1
ATOM 738 C C . GLU A 1 93 ? 8.077 2.334 -2.909 1.00 84.06 93 GLU A C 1
ATOM 740 O O . GLU A 1 93 ? 7.481 3.242 -3.491 1.00 84.06 93 GLU A O 1
ATOM 745 N N . LYS A 1 94 ? 9.084 1.678 -3.504 1.00 83.94 94 LYS A N 1
ATOM 746 C CA . LYS A 1 94 ? 9.587 2.019 -4.847 1.00 83.94 94 LYS A CA 1
ATOM 747 C C . LYS A 1 94 ? 8.548 1.752 -5.944 1.00 83.94 94 LYS A C 1
ATOM 749 O O . LYS A 1 94 ? 8.569 2.439 -6.969 1.00 83.94 94 LYS A O 1
ATOM 754 N N . ARG A 1 95 ? 7.672 0.750 -5.796 1.00 81.88 95 ARG A N 1
ATOM 755 C CA . ARG A 1 95 ? 6.518 0.511 -6.684 1.00 81.88 95 ARG A CA 1
ATOM 756 C C . ARG A 1 95 ? 5.366 1.466 -6.376 1.00 81.88 95 ARG A C 1
ATOM 758 O O . ARG A 1 95 ? 4.782 1.978 -7.326 1.00 81.88 95 ARG A O 1
ATOM 765 N N . PHE A 1 96 ? 5.081 1.759 -5.106 1.00 85.31 96 PHE A N 1
ATOM 766 C CA . PHE A 1 96 ? 4.038 2.716 -4.713 1.00 85.31 96 PHE A CA 1
ATOM 767 C C . PHE A 1 96 ? 4.330 4.134 -5.232 1.00 85.31 96 PHE A C 1
ATOM 769 O O . PHE A 1 96 ? 3.490 4.750 -5.883 1.00 85.31 96 PHE A O 1
ATOM 776 N N . LEU A 1 97 ? 5.554 4.634 -5.042 1.00 85.12 97 LEU A N 1
ATOM 777 C CA . LEU A 1 97 ? 5.967 5.933 -5.577 1.00 85.12 97 LEU A CA 1
ATOM 778 C C . LEU A 1 97 ? 5.932 5.955 -7.113 1.00 85.12 97 LEU A C 1
ATOM 780 O O . LEU A 1 97 ? 5.522 6.959 -7.688 1.00 85.12 97 LEU A O 1
ATOM 784 N N . ARG A 1 98 ? 6.279 4.846 -7.788 1.00 82.31 98 ARG A N 1
ATOM 785 C CA . ARG A 1 98 ? 6.156 4.723 -9.254 1.00 82.31 98 ARG A CA 1
ATOM 786 C C . ARG A 1 98 ? 4.702 4.695 -9.740 1.00 82.31 98 ARG A C 1
ATOM 788 O O . ARG A 1 98 ? 4.420 5.308 -10.763 1.00 82.31 98 ARG A O 1
ATOM 795 N N . SER A 1 99 ? 3.780 4.032 -9.038 1.00 80.88 99 SER A N 1
ATOM 796 C CA . SER A 1 99 ? 2.360 3.982 -9.430 1.00 80.88 99 SER A CA 1
ATOM 797 C C . SER A 1 99 ? 1.604 5.278 -9.120 1.00 80.88 99 SER A C 1
ATOM 799 O O . SER A 1 99 ? 0.637 5.602 -9.808 1.00 80.88 99 SER A O 1
ATOM 801 N N . ARG A 1 100 ? 2.059 6.045 -8.120 1.00 80.56 100 ARG A N 1
ATOM 802 C CA . ARG A 1 100 ? 1.508 7.357 -7.745 1.00 80.56 100 ARG A CA 1
ATOM 803 C C . ARG A 1 100 ? 2.233 8.553 -8.382 1.00 80.56 100 ARG A C 1
ATOM 805 O O . ARG A 1 100 ? 1.880 9.693 -8.082 1.00 80.56 100 ARG A O 1
ATOM 812 N N . TYR A 1 101 ? 3.217 8.335 -9.258 1.00 78.44 101 TYR A N 1
ATOM 813 C CA . TYR A 1 101 ? 3.958 9.423 -9.898 1.00 78.44 101 TYR A CA 1
ATOM 814 C C . TYR A 1 101 ? 3.117 10.139 -10.970 1.00 78.44 101 TYR A C 1
ATOM 816 O O . TYR A 1 101 ? 3.016 9.694 -12.110 1.00 78.44 101 TYR A O 1
ATOM 824 N N . ILE A 1 102 ? 2.536 11.283 -10.598 1.00 70.12 102 ILE A N 1
ATOM 825 C CA . ILE A 1 102 ? 1.743 12.167 -11.481 1.00 70.12 102 ILE A CA 1
ATOM 826 C C . ILE A 1 102 ? 2.615 13.332 -12.025 1.00 70.12 102 ILE A C 1
ATOM 828 O O . ILE A 1 102 ? 2.120 14.287 -12.619 1.00 70.12 102 ILE A O 1
ATOM 832 N N . GLY A 1 103 ? 3.937 13.278 -11.822 1.00 72.00 103 GLY A N 1
ATOM 833 C CA . GLY A 1 103 ? 4.871 14.298 -12.308 1.00 72.00 103 GLY A CA 1
ATOM 834 C C . GLY A 1 103 ? 5.150 14.221 -13.820 1.00 72.00 103 GLY A C 1
ATOM 835 O O . GLY A 1 103 ? 4.789 13.238 -14.473 1.00 72.00 103 GLY A O 1
ATOM 836 N N . PRO A 1 104 ? 5.822 15.239 -14.396 1.00 70.75 104 PRO A N 1
ATOM 837 C CA . PRO A 1 104 ? 6.341 15.175 -15.763 1.00 70.75 104 PRO A CA 1
ATOM 838 C C . PRO A 1 104 ? 7.305 13.987 -15.927 1.00 70.75 104 PRO A C 1
ATOM 840 O O . PRO A 1 104 ? 8.017 13.680 -14.971 1.00 70.75 104 PRO A O 1
ATOM 843 N N . PRO A 1 105 ? 7.390 13.333 -17.101 1.00 68.69 105 PRO A N 1
ATOM 844 C CA . PRO A 1 105 ? 8.305 12.211 -17.307 1.00 68.69 105 PRO A CA 1
ATOM 845 C C . PRO A 1 105 ? 9.738 12.562 -16.893 1.00 68.69 105 PRO A C 1
ATOM 847 O O . PRO A 1 105 ? 10.310 13.525 -17.401 1.00 68.69 105 PRO A O 1
ATOM 850 N N . ILE A 1 106 ? 10.314 11.789 -15.967 1.00 72.31 106 ILE A N 1
ATOM 851 C CA . ILE A 1 106 ? 11.694 11.997 -15.513 1.00 72.31 106 ILE A CA 1
ATOM 852 C C . ILE A 1 106 ? 12.627 11.745 -16.711 1.00 72.31 106 ILE A C 1
ATOM 854 O O . ILE A 1 106 ? 12.597 10.633 -17.249 1.00 72.31 106 ILE A O 1
ATOM 858 N N . PRO A 1 107 ? 13.453 12.722 -17.135 1.00 68.25 107 PRO A N 1
ATOM 859 C CA . PRO A 1 107 ? 14.358 12.544 -18.265 1.00 68.25 107 PRO A CA 1
ATOM 860 C C . PRO A 1 107 ? 15.328 11.388 -18.011 1.00 68.25 107 PRO A C 1
ATOM 862 O O . PRO A 1 107 ? 16.120 11.425 -17.068 1.00 68.25 107 PRO A O 1
ATOM 865 N N . LEU A 1 108 ? 15.270 10.353 -18.852 1.00 77.81 108 LEU A N 1
ATOM 866 C CA . LEU A 1 108 ? 16.171 9.208 -18.742 1.00 77.81 108 LEU A CA 1
ATOM 867 C C . LEU A 1 108 ? 17.594 9.639 -19.147 1.00 77.81 108 LEU A C 1
ATOM 869 O O . LEU A 1 108 ? 17.790 10.087 -20.285 1.00 77.81 108 LEU A O 1
ATOM 873 N N . PRO A 1 109 ? 18.595 9.528 -18.251 1.00 76.69 109 PRO A N 1
ATOM 874 C CA . PRO A 1 109 ? 19.941 10.017 -18.525 1.00 76.69 109 PRO A CA 1
ATOM 875 C C . PRO A 1 109 ? 20.564 9.245 -19.692 1.00 76.69 109 PRO A C 1
ATOM 877 O O . PRO A 1 109 ? 20.629 8.018 -19.677 1.00 76.69 109 PRO A O 1
ATOM 880 N N . GLY A 1 110 ? 21.017 9.978 -20.712 1.00 83.50 110 GLY A N 1
ATOM 881 C CA . GLY A 1 110 ? 21.593 9.416 -21.938 1.00 83.50 110 GLY A CA 1
ATOM 882 C C . GLY A 1 110 ? 20.616 9.233 -23.109 1.00 83.50 110 GLY A C 1
ATOM 883 O O . GLY A 1 110 ? 21.067 8.890 -24.198 1.00 83.50 110 GLY A O 1
ATOM 884 N N . MET A 1 111 ? 19.312 9.493 -22.947 1.00 83.00 111 MET A N 1
ATOM 885 C CA . MET A 1 111 ? 18.381 9.526 -24.087 1.00 83.00 111 MET A CA 1
ATOM 886 C C . MET A 1 111 ? 18.419 10.874 -24.818 1.00 83.00 111 MET A C 1
ATOM 888 O O . MET A 1 111 ? 18.421 11.926 -24.180 1.00 83.00 111 MET A O 1
ATOM 892 N N . SER A 1 112 ? 18.380 10.849 -26.156 1.00 88.50 112 SER A N 1
ATOM 893 C CA . SER A 1 112 ? 18.233 12.059 -26.974 1.00 88.50 112 SER A CA 1
ATOM 894 C C . SER A 1 112 ? 16.845 12.691 -26.810 1.00 88.50 112 SER A C 1
ATOM 896 O O . SER A 1 112 ? 15.859 11.991 -26.558 1.00 88.50 112 SER A O 1
ATOM 898 N N . GLN A 1 113 ? 16.757 14.014 -27.002 1.00 83.69 113 GLN A N 1
ATOM 899 C CA . GLN A 1 113 ? 15.494 14.759 -26.907 1.00 83.69 113 GLN A CA 1
ATOM 900 C C . GLN A 1 113 ? 14.426 14.183 -27.847 1.00 83.69 113 GLN A C 1
ATOM 902 O O . GLN A 1 113 ? 13.317 13.900 -27.411 1.00 83.69 113 GLN A O 1
ATOM 907 N N . GLU A 1 114 ? 14.795 13.890 -29.097 1.00 84.38 114 GLU A N 1
ATOM 908 C CA . GLU A 1 114 ? 13.913 13.281 -30.104 1.00 84.38 114 GLU A CA 1
ATOM 909 C C . GLU A 1 114 ? 13.265 11.975 -29.616 1.00 84.38 114 GLU A C 1
ATOM 911 O O . GLU A 1 114 ? 12.107 11.688 -29.926 1.00 84.38 114 GLU A O 1
ATOM 916 N N . CYS A 1 115 ? 13.991 11.179 -28.823 1.00 82.31 115 CYS A N 1
ATOM 917 C CA . CYS A 1 115 ? 13.472 9.931 -28.276 1.00 82.31 115 CYS A CA 1
ATOM 918 C C . CYS A 1 115 ? 12.540 10.171 -27.077 1.00 82.31 115 CYS A C 1
ATOM 920 O O . CYS A 1 115 ? 11.532 9.477 -26.945 1.00 82.31 115 CYS A O 1
ATOM 922 N N . GLN A 1 116 ? 12.805 11.187 -26.246 1.00 82.06 116 GLN A N 1
ATOM 923 C CA . GLN A 1 116 ? 11.883 11.607 -25.180 1.00 82.06 116 GLN A CA 1
ATOM 924 C C . GLN A 1 116 ? 10.587 12.208 -25.753 1.00 82.06 116 GLN A C 1
ATOM 926 O O . GLN A 1 116 ? 9.495 11.901 -25.265 1.00 82.06 116 GLN A O 1
ATOM 931 N N . ASP A 1 117 ? 10.682 12.981 -26.837 1.00 83.62 117 ASP A N 1
ATOM 932 C CA . ASP A 1 117 ? 9.538 13.537 -27.566 1.00 83.62 117 ASP A CA 1
ATOM 933 C C . ASP A 1 117 ? 8.705 12.419 -28.218 1.00 83.62 117 ASP A C 1
ATOM 935 O O . ASP A 1 117 ? 7.473 12.408 -28.118 1.00 83.62 117 ASP A O 1
ATOM 939 N N . TRP A 1 118 ? 9.364 11.428 -28.833 1.00 84.75 118 TRP A N 1
ATOM 940 C CA . TRP A 1 118 ? 8.709 10.242 -29.394 1.00 84.75 118 TRP A CA 1
ATOM 941 C C . TRP A 1 118 ? 8.010 9.402 -28.317 1.00 84.75 118 TRP A C 1
ATOM 943 O O . TRP A 1 118 ? 6.837 9.062 -28.479 1.00 84.75 118 TRP A O 1
ATOM 953 N N . LEU A 1 119 ? 8.683 9.116 -27.194 1.00 78.56 119 LEU A N 1
ATOM 954 C CA . LEU A 1 119 ? 8.099 8.386 -26.064 1.00 78.56 119 LEU A CA 1
ATOM 955 C C . LEU A 1 119 ? 6.881 9.124 -25.506 1.00 78.56 119 LEU A C 1
ATOM 957 O O . LEU A 1 119 ? 5.824 8.516 -25.338 1.00 78.56 119 LEU A O 1
ATOM 961 N N . SER A 1 120 ? 6.982 10.440 -25.309 1.00 79.25 120 SER A N 1
ATOM 962 C CA . SER A 1 120 ? 5.867 11.278 -24.855 1.00 79.25 120 SER A CA 1
ATOM 963 C C . SER A 1 120 ? 4.677 11.205 -25.822 1.00 79.25 120 SER A C 1
ATOM 965 O O . SER A 1 120 ? 3.539 10.991 -25.399 1.00 79.25 120 SER A O 1
ATOM 967 N N . LYS A 1 121 ? 4.942 11.274 -27.135 1.00 80.94 121 LYS A N 1
ATOM 968 C CA . LYS A 1 121 ? 3.947 11.166 -28.220 1.00 80.94 121 LYS A CA 1
ATOM 969 C C . LYS A 1 121 ? 3.385 9.750 -28.432 1.00 80.94 121 LYS A C 1
ATOM 971 O O . LYS A 1 121 ? 2.414 9.590 -29.177 1.00 80.94 121 LYS A O 1
ATOM 976 N N . CYS A 1 122 ? 3.953 8.724 -27.804 1.00 73.50 122 CYS A N 1
ATOM 977 C CA . CYS A 1 122 ? 3.439 7.351 -27.830 1.00 73.50 122 CYS A CA 1
ATOM 978 C C . CYS A 1 122 ? 2.699 6.981 -26.536 1.00 73.50 122 CYS A C 1
ATOM 980 O O . CYS A 1 122 ? 1.605 6.428 -26.610 1.00 73.50 122 CYS A O 1
ATOM 982 N N . ILE A 1 123 ? 3.250 7.329 -25.370 1.00 72.44 123 ILE A N 1
ATOM 983 C CA . ILE A 1 123 ? 2.705 6.972 -24.050 1.00 72.44 123 ILE A CA 1
ATOM 984 C C . ILE A 1 123 ? 1.469 7.817 -23.703 1.00 72.44 123 ILE A C 1
ATOM 986 O O . ILE A 1 123 ? 0.483 7.282 -23.204 1.00 72.44 123 ILE A O 1
ATOM 990 N N . PHE A 1 124 ? 1.471 9.120 -24.007 1.00 63.41 124 PHE A N 1
ATOM 991 C CA . PHE A 1 124 ? 0.390 10.040 -23.616 1.00 63.41 124 PHE A CA 1
ATOM 992 C C . PHE A 1 124 ? -0.665 10.275 -24.711 1.00 63.41 124 PHE A C 1
ATOM 994 O O . PHE A 1 124 ? -1.322 11.319 -24.726 1.00 63.41 124 PHE A O 1
ATOM 1001 N N . ARG A 1 125 ? -0.878 9.311 -25.622 1.00 58.38 125 ARG A N 1
ATOM 1002 C CA . ARG A 1 125 ? -1.945 9.396 -26.637 1.00 58.38 125 ARG A CA 1
ATOM 1003 C C . ARG A 1 125 ? -3.337 9.227 -26.029 1.00 58.38 125 ARG A C 1
ATOM 1005 O O . ARG A 1 125 ? -3.927 8.151 -26.081 1.00 58.38 125 ARG A O 1
ATOM 1012 N N . LYS A 1 126 ? -3.898 10.332 -25.536 1.00 57.50 126 LYS A N 1
ATOM 1013 C CA . LYS A 1 126 ? -5.316 10.435 -25.146 1.00 57.50 126 LYS A CA 1
ATOM 1014 C C . LYS A 1 126 ? -6.271 10.194 -26.326 1.00 57.50 126 LYS A C 1
ATOM 1016 O O . LYS A 1 126 ? -7.420 9.828 -26.113 1.00 57.50 126 LYS A O 1
ATOM 1021 N N .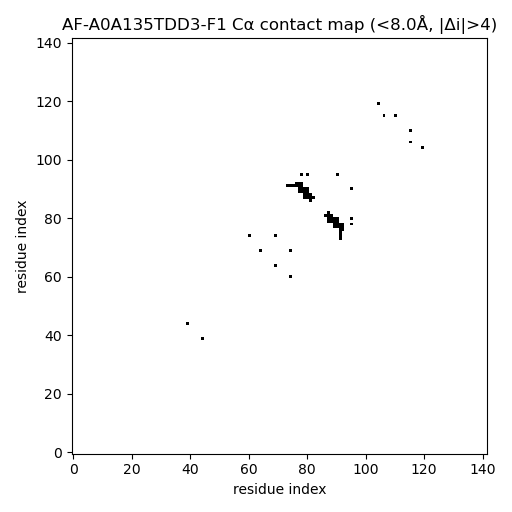 ASP A 1 127 ? -5.773 10.350 -27.553 1.00 58.25 127 ASP A N 1
ATOM 1022 C CA . ASP A 1 127 ? -6.540 10.277 -28.804 1.00 58.25 127 ASP A CA 1
ATOM 1023 C C . ASP A 1 127 ? -6.689 8.851 -29.363 1.00 58.25 127 ASP A C 1
ATOM 1025 O O . ASP A 1 127 ? -7.269 8.662 -30.431 1.00 58.25 127 ASP A O 1
ATOM 1029 N N . VAL A 1 128 ? -6.169 7.834 -28.663 1.00 52.59 128 VAL A N 1
ATOM 1030 C CA . VAL A 1 128 ? -6.544 6.437 -28.908 1.00 52.59 128 VAL A CA 1
ATOM 1031 C C . VAL A 1 128 ? -7.710 6.113 -27.972 1.00 52.59 128 VAL A C 1
ATOM 1033 O O . VAL A 1 128 ? -7.468 5.745 -26.820 1.00 52.59 128 VAL A O 1
ATOM 1036 N N . PRO A 1 129 ? -8.980 6.226 -28.413 1.00 57.12 129 PRO A N 1
ATOM 1037 C CA . PRO A 1 129 ? -10.072 5.669 -27.634 1.00 57.12 129 PRO A CA 1
ATOM 1038 C C . PRO A 1 129 ? -9.804 4.174 -27.471 1.00 57.12 129 PRO A C 1
ATOM 1040 O O . PRO A 1 129 ? -9.52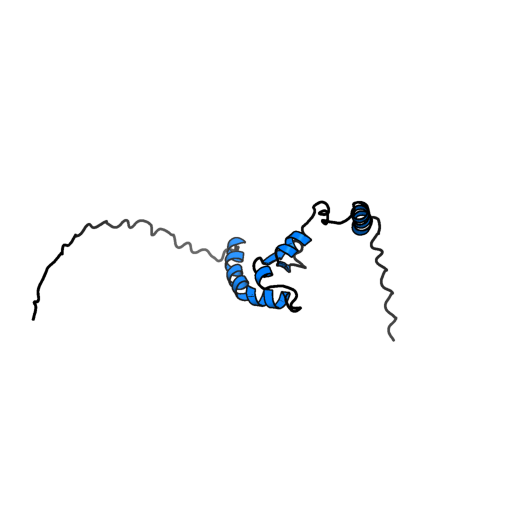8 3.485 -28.462 1.00 57.12 129 PRO A O 1
ATOM 1043 N N . PHE A 1 130 ? -9.901 3.669 -26.236 1.00 50.16 130 PHE A N 1
ATOM 1044 C CA . PHE A 1 130 ? -9.922 2.233 -25.974 1.00 50.16 130 PHE A CA 1
ATOM 1045 C C . PHE A 1 130 ? -11.101 1.641 -26.735 1.00 50.16 130 PHE A C 1
ATOM 1047 O O . PHE A 1 130 ? -12.240 1.627 -26.269 1.00 50.16 130 PHE A O 1
ATOM 1054 N N . SER A 1 131 ? -10.814 1.182 -27.948 1.00 52.72 131 SER A N 1
ATOM 1055 C CA . SER A 1 131 ? -11.778 0.573 -28.843 1.00 52.72 131 SER A CA 1
ATOM 1056 C C . SER A 1 131 ? -11.982 -0.842 -28.339 1.00 52.72 131 SER A C 1
ATOM 1058 O O . SER A 1 131 ? -11.412 -1.795 -28.871 1.00 52.72 131 SER A O 1
ATOM 1060 N N . VAL A 1 132 ? -12.746 -0.939 -27.246 1.00 57.56 132 VAL A N 1
ATOM 1061 C CA . VAL A 1 132 ? -13.240 -2.182 -26.667 1.00 57.56 132 VAL A CA 1
ATOM 1062 C C . VAL A 1 132 ? -13.972 -2.895 -27.790 1.00 57.56 132 VAL A C 1
ATOM 1064 O O . VAL A 1 132 ? -15.126 -2.592 -28.095 1.00 57.56 132 VAL A O 1
ATOM 1067 N N . LYS A 1 133 ? -13.264 -3.811 -28.458 1.00 58.00 133 LYS A N 1
ATOM 1068 C CA . LYS A 1 133 ? -13.850 -4.715 -29.437 1.00 58.00 133 LYS A CA 1
ATOM 1069 C C . LYS A 1 133 ? -14.896 -5.502 -28.671 1.00 58.00 133 LYS A C 1
ATOM 1071 O O . LYS A 1 133 ? -14.542 -6.401 -27.911 1.00 58.00 133 LYS A O 1
ATOM 1076 N N . LYS A 1 134 ? -16.161 -5.094 -28.825 1.00 68.44 134 LYS A N 1
ATOM 1077 C CA . LYS A 1 134 ? -17.320 -5.752 -28.225 1.00 68.44 134 LYS A CA 1
ATOM 1078 C C . LYS A 1 134 ? -17.126 -7.255 -28.440 1.00 68.44 134 LYS A C 1
ATOM 1080 O O . LYS A 1 134 ? -16.971 -7.643 -29.602 1.00 68.44 134 LYS A O 1
ATOM 1085 N N . PRO A 1 135 ? -17.040 -8.068 -27.370 1.00 73.75 135 PRO A N 1
ATOM 1086 C CA . PRO A 1 135 ? -16.729 -9.478 -27.527 1.00 73.75 135 PRO A CA 1
ATOM 1087 C C . PRO A 1 135 ? -17.755 -10.107 -28.477 1.00 73.75 135 PRO A C 1
ATOM 1089 O O . PRO A 1 135 ? -18.927 -9.705 -28.446 1.00 73.75 135 PRO A O 1
ATOM 1092 N N . PRO A 1 136 ? -17.330 -11.033 -29.356 1.00 79.75 136 PRO A N 1
ATOM 1093 C CA . PRO A 1 136 ? -18.260 -11.705 -30.250 1.00 79.75 136 PRO A CA 1
ATOM 1094 C C . PRO A 1 136 ? -19.367 -12.362 -29.412 1.00 79.75 136 PRO A C 1
ATOM 1096 O O . PRO A 1 136 ? -19.086 -12.836 -28.306 1.00 79.75 136 PRO A O 1
ATOM 1099 N N . PRO A 1 137 ? -20.625 -12.363 -29.890 1.00 85.69 137 PRO A N 1
ATOM 1100 C CA . PRO A 1 137 ? -21.702 -13.023 -29.168 1.00 85.69 137 PRO A CA 1
ATOM 1101 C C . PRO A 1 137 ? -21.349 -14.506 -28.961 1.00 85.69 137 PRO A C 1
ATOM 1103 O O . PRO A 1 137 ? -20.719 -15.102 -29.841 1.00 85.69 137 PRO A O 1
ATOM 1106 N N . PRO A 1 138 ? -21.731 -15.107 -27.820 1.00 85.50 138 PRO A N 1
ATOM 1107 C CA . PRO A 1 138 ? -21.515 -16.531 -27.604 1.00 85.50 138 PRO A CA 1
ATOM 1108 C C . PRO A 1 138 ? -22.231 -17.344 -28.697 1.00 85.50 138 PRO A C 1
ATOM 1110 O O . PRO A 1 138 ? -23.274 -16.905 -29.196 1.00 85.50 138 PRO A O 1
ATOM 1113 N N . PRO A 1 139 ? -21.697 -18.518 -29.079 1.00 85.12 139 PRO A N 1
ATOM 1114 C CA . PRO A 1 139 ? -22.395 -19.410 -29.995 1.00 85.12 139 PRO A CA 1
ATOM 1115 C C . PRO A 1 139 ? -23.750 -19.835 -29.399 1.00 85.12 139 PRO A C 1
ATOM 1117 O O . PRO A 1 139 ? -23.883 -19.898 -28.171 1.00 85.12 139 PRO A O 1
ATOM 1120 N N . PRO A 1 140 ? -24.760 -20.129 -30.238 1.00 82.75 140 PRO A N 1
ATOM 1121 C CA . PRO A 1 140 ? -26.019 -20.684 -29.756 1.00 82.75 140 PRO A CA 1
ATOM 1122 C C . PRO A 1 140 ? -25.786 -22.043 -29.065 1.00 82.75 140 PRO A C 1
ATOM 1124 O O . PRO A 1 140 ? -24.835 -22.748 -29.417 1.00 82.75 140 PRO A O 1
ATOM 1127 N N . PRO A 1 141 ? -26.634 -22.419 -28.089 1.00 84.38 141 PRO A N 1
ATOM 1128 C CA . PRO A 1 141 ? -26.584 -23.743 -27.477 1.00 84.38 141 PRO A CA 1
ATOM 1129 C C . PRO A 1 141 ? -26.919 -24.853 -28.498 1.00 84.38 141 PRO A C 1
ATOM 1131 O O . PRO A 1 141 ? -27.574 -24.561 -29.504 1.00 84.38 141 PRO A O 1
ATOM 1134 N N . PRO A 1 142 ? -26.466 -26.097 -28.248 1.00 83.62 142 PRO A N 1
ATOM 1135 C CA . PRO A 1 142 ? -26.791 -27.270 -29.062 1.00 83.62 142 PRO A CA 1
ATOM 1136 C C . PRO A 1 142 ? -28.246 -27.740 -28.889 1.00 83.62 142 PRO A C 1
ATOM 1138 O O . PRO A 1 142 ? -28.818 -27.506 -27.799 1.00 83.62 142 PRO A O 1
#

Organism: NCBI:txid1209931

Radius of gyration: 34.39 Å; Cα contacts (8 Å, |Δi|>4): 35; chains: 1; bounding box: 85×42×88 Å

Foldseek 3Di:
DDDDDDDDDDDDDDDDDDDDDPPPDPPPDPPPDDPPPPDQDPVNVCVVVVVVCVVCLVVLVVVVCVVVPDDVVQSPAWDWDPPDVVDIDIHRPVVVCVVPPPDDPDDDPPDDPVVVVVCCVVVVPPVPDPPPPPPPDDDDDD

pLDDT: mean 71.54, std 14.65, range [41.84, 90.56]

Solvent-accessible surface area (backbone atoms only — not comparable to full-atom values): 10002 Å² total; per-residue (Å²): 137,83,86,85,90,88,83,86,87,88,83,85,91,84,83,89,82,90,80,79,87,82,93,79,74,97,69,82,68,88,73,84,68,70,92,65,81,82,81,74,49,73,64,59,52,48,66,63,48,48,60,60,52,60,70,47,43,64,58,52,48,50,65,76,36,72,84,64,84,66,58,74,76,59,60,67,53,69,41,74,47,70,92,41,77,96,67,56,40,80,40,33,48,76,55,49,53,61,76,65,60,83,67,80,85,78,80,59,89,90,64,55,68,72,55,56,54,48,47,50,68,60,76,69,50,78,85,60,71,84,76,74,72,73,74,76,79,78,79,82,83,135

Sequence (142 aa):
MGKKKKNTMAALESSCAAATQTDQNEHYLSSSRRPTQKYITIHDYVSALHPWLMELRQDIARADNLMGERTPEESESLLMDITNLDYSRIMDEKRFLRSRYIGPPIPLPGMSQECQDWLSKCIFRKDVPFSVKKPPPPPPPP

Mean predicted aligned error: 19.25 Å

Secondary structure (DSSP, 8-state):
-------------------------TT--------------HHHHHHHHHHHHHHTHHHHHHHHTTTS-S-SGGGSSEEEE-S-GGG-EEEEHHHHHHHT--SSPPPPTT--HHHHHHHHHHHT-TTS------PPPPPPP-